Protein AF-A0A2M6WKH0-F1 (afdb_monomer_lite)

Secondary structure (DSSP, 8-state):
----SSSSSSSSGGGS-S----------------------PPP---EEEE-SS-TTEEEEE-TTSEEEEEETT-S-PPPPEEEEEES-TTT-TTPPP----S-EEEEEETTEEEEEEEEEE-SS-EEEEEE-

Sequence (132 aa):
MKNSNKIILLTVILLALIIGVMYNSSDTAPVVTTETEEVEKPLNIVGKWRGIEDERFVRTFLADGTVVDVYNNVQEAAKPGTWVMVEDKESEEGLPVTDTEDPIVKIVFDNYNFYYSIPESTETNLTLVFLE

Organism: NCBI:txid1974582

pLDDT: mean 78.99, std 20.62, range [40.88, 97.88]

Structure (mmCIF, N/CA/C/O backbone):
data_AF-A0A2M6WKH0-F1
#
_entry.id   AF-A0A2M6WKH0-F1
#
loop_
_atom_site.group_PDB
_atom_site.id
_atom_site.type_symbol
_atom_site.label_atom_id
_atom_site.label_alt_id
_atom_site.label_comp_id
_atom_site.label_asym_id
_atom_site.label_entity_id
_atom_site.label_seq_id
_atom_site.pdbx_PDB_ins_code
_atom_site.Cartn_x
_atom_site.Cartn_y
_atom_site.Cartn_z
_atom_site.occupancy
_atom_site.B_iso_or_equiv
_atom_site.auth_seq_id
_atom_site.auth_comp_id
_atom_site.auth_asym_id
_atom_site.auth_atom_id
_atom_site.pdbx_PDB_model_num
ATOM 1 N N . MET A 1 1 ? -79.699 -2.204 -27.547 1.00 42.88 1 MET A N 1
ATOM 2 C CA . MET A 1 1 ? -78.607 -2.073 -28.547 1.00 42.88 1 MET A CA 1
ATOM 3 C C . MET A 1 1 ? -79.008 -0.931 -29.476 1.00 42.88 1 MET A C 1
ATOM 5 O O . MET A 1 1 ? -80.143 -0.949 -29.907 1.00 42.88 1 MET A O 1
ATOM 9 N N . LYS A 1 2 ? -78.223 0.100 -29.787 1.00 40.88 2 LYS A N 1
ATOM 10 C CA . LYS A 1 2 ? -76.768 0.177 -29.913 1.00 40.88 2 LYS A CA 1
ATOM 11 C C . LYS A 1 2 ? -76.337 1.658 -29.889 1.00 40.88 2 LYS A C 1
ATOM 13 O O . LYS A 1 2 ? -77.077 2.537 -30.311 1.00 40.88 2 LYS A O 1
ATOM 18 N N . ASN A 1 3 ? -75.144 1.847 -29.349 1.00 46.47 3 ASN A N 1
ATOM 19 C CA . ASN A 1 3 ? -74.366 3.060 -29.111 1.00 46.47 3 ASN A CA 1
ATOM 20 C C . ASN A 1 3 ? -74.148 3.951 -30.349 1.00 46.47 3 ASN A C 1
ATOM 22 O O . ASN A 1 3 ? -74.327 3.494 -31.474 1.00 46.47 3 ASN A O 1
ATOM 26 N N . SER A 1 4 ? -73.626 5.160 -30.083 1.00 52.88 4 SER A N 1
ATOM 27 C CA . SER A 1 4 ? -72.513 5.786 -30.839 1.00 52.88 4 SER A CA 1
ATOM 28 C C . SER A 1 4 ? -72.737 7.204 -31.372 1.00 52.88 4 SER A C 1
ATOM 30 O O . SER A 1 4 ? -72.448 7.446 -32.528 1.00 52.88 4 SER A O 1
ATOM 32 N N . ASN A 1 5 ? -73.137 8.170 -30.532 1.00 49.03 5 ASN A N 1
ATOM 33 C CA . ASN A 1 5 ? -73.042 9.605 -30.884 1.00 49.03 5 ASN A CA 1
ATOM 34 C C . ASN A 1 5 ? -72.460 10.498 -29.762 1.00 49.03 5 ASN A C 1
ATOM 36 O O . ASN A 1 5 ? -72.520 11.719 -29.845 1.00 49.03 5 ASN A O 1
ATOM 40 N N . LYS A 1 6 ? -71.867 9.913 -28.707 1.00 48.19 6 LYS A N 1
ATOM 41 C CA . LYS A 1 6 ? -71.260 10.658 -27.578 1.00 48.19 6 LYS A CA 1
ATOM 42 C C . LYS A 1 6 ? -69.752 10.921 -27.722 1.00 48.19 6 LYS A C 1
ATOM 44 O O . LYS A 1 6 ? -69.158 11.505 -26.827 1.00 48.19 6 LYS A O 1
ATOM 49 N N . ILE A 1 7 ? -69.128 10.490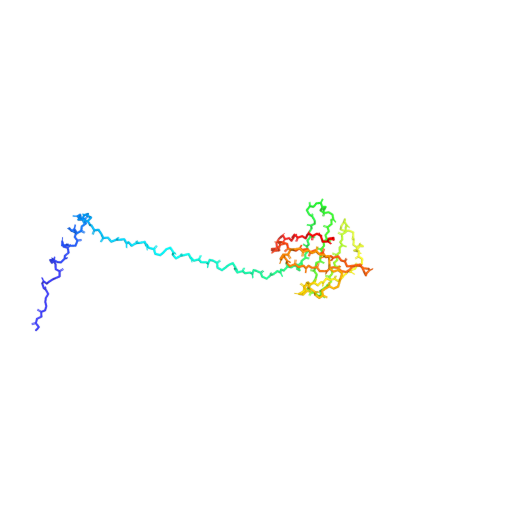 -28.820 1.00 53.34 7 ILE A N 1
ATOM 50 C CA . ILE A 1 7 ? -67.657 10.470 -28.944 1.00 53.34 7 ILE A CA 1
ATOM 51 C C . ILE A 1 7 ? -67.098 11.719 -29.653 1.00 53.34 7 ILE A C 1
ATOM 53 O O . ILE A 1 7 ? -65.917 12.006 -29.520 1.00 53.34 7 ILE A O 1
ATOM 57 N N . ILE A 1 8 ? -67.922 12.524 -30.335 1.00 51.94 8 ILE A N 1
ATOM 58 C CA . ILE A 1 8 ? -67.410 13.626 -31.180 1.00 51.94 8 ILE A CA 1
ATOM 59 C C . ILE A 1 8 ? -67.558 15.019 -30.528 1.00 51.94 8 ILE A C 1
ATOM 61 O O . ILE A 1 8 ? -66.905 15.964 -30.952 1.00 51.94 8 ILE A O 1
ATOM 65 N N . LEU A 1 9 ? -68.329 15.162 -29.441 1.00 43.19 9 LEU A N 1
ATOM 66 C CA . LEU A 1 9 ? -68.517 16.456 -28.755 1.00 43.19 9 LEU A CA 1
ATOM 67 C C . LEU A 1 9 ? -67.666 16.629 -27.478 1.00 43.19 9 LEU A C 1
ATOM 69 O O . LEU A 1 9 ? -67.819 17.615 -26.765 1.00 43.19 9 LEU A O 1
ATOM 73 N N . LEU A 1 10 ? -66.786 15.671 -27.166 1.00 44.62 10 LEU A N 1
ATOM 74 C CA . LEU A 1 10 ? -65.954 15.678 -25.951 1.00 44.62 10 LEU A CA 1
ATOM 75 C C . LEU A 1 10 ? -64.549 16.263 -26.171 1.00 44.62 10 LEU A C 1
ATOM 77 O O . LEU A 1 10 ? -63.825 16.505 -25.212 1.00 44.62 10 LEU A O 1
ATOM 81 N N . THR A 1 11 ? -64.171 16.549 -27.416 1.00 50.31 11 THR A N 1
ATOM 82 C CA . THR A 1 11 ? -62.803 16.951 -27.778 1.00 50.31 11 THR A CA 1
ATOM 83 C C . THR A 1 11 ? -62.553 18.462 -27.793 1.00 50.31 11 THR A C 1
ATOM 85 O O . THR A 1 11 ? -61.414 18.867 -27.986 1.00 50.31 11 THR A O 1
ATOM 88 N N . VAL A 1 12 ? -63.563 19.311 -27.554 1.00 48.44 12 VAL A N 1
ATOM 89 C CA . VAL A 1 12 ? -63.408 20.787 -27.625 1.00 48.44 12 VAL A CA 1
ATOM 90 C C . VAL A 1 12 ? -63.479 21.480 -26.251 1.00 48.44 12 VAL A C 1
ATOM 92 O O . VAL A 1 12 ? -63.025 22.609 -26.107 1.00 48.44 12 VAL A O 1
ATOM 95 N N . ILE A 1 13 ? -63.948 20.799 -25.199 1.00 48.59 13 ILE A N 1
ATOM 96 C CA . ILE A 1 13 ? -64.034 21.369 -23.835 1.00 48.59 13 ILE A CA 1
ATOM 97 C C . ILE A 1 13 ? -62.711 21.212 -23.051 1.00 48.59 13 ILE A C 1
ATOM 99 O O . ILE A 1 13 ? -62.481 21.915 -22.071 1.00 48.59 13 ILE A O 1
ATOM 103 N N . LEU A 1 14 ? -61.780 20.372 -23.522 1.00 46.62 14 LEU A N 1
ATOM 104 C CA . LEU A 1 14 ? -60.478 20.160 -22.871 1.00 46.62 14 LEU A CA 1
ATOM 105 C C . LEU A 1 14 ? -59.450 21.286 -23.139 1.00 46.62 14 LEU A C 1
ATOM 107 O O . LEU A 1 14 ? -58.368 21.265 -22.565 1.00 46.62 14 LEU A O 1
ATOM 111 N N . LEU A 1 15 ? -59.766 22.279 -23.984 1.00 47.69 15 LEU A N 1
ATOM 112 C CA . LEU A 1 15 ? -58.828 23.344 -24.381 1.00 47.69 15 LEU A CA 1
ATOM 113 C C . LEU A 1 15 ? -59.100 24.717 -23.726 1.00 47.69 15 LEU A C 1
ATOM 115 O O . LEU A 1 15 ? -58.434 25.692 -24.057 1.00 47.69 15 LEU A O 1
ATOM 119 N N . ALA A 1 16 ? -60.058 24.819 -22.798 1.00 50.62 16 ALA A N 1
ATOM 120 C CA . ALA A 1 16 ? -60.459 26.094 -22.178 1.00 50.62 16 ALA A CA 1
ATOM 121 C C . ALA A 1 16 ? -60.351 26.118 -20.640 1.00 50.62 16 ALA A C 1
ATOM 123 O O . ALA A 1 16 ? -60.958 26.960 -19.987 1.00 50.62 16 ALA A O 1
ATOM 124 N N . LEU A 1 17 ? -59.551 25.223 -20.055 1.00 46.81 17 LEU A N 1
ATOM 125 C CA . LEU A 1 17 ? -59.228 25.208 -18.619 1.00 46.81 17 LEU A CA 1
ATOM 126 C C . LEU A 1 17 ? -57.741 25.531 -18.371 1.00 46.81 17 LEU A C 1
ATOM 128 O O . LEU A 1 17 ? -57.123 25.021 -17.446 1.00 46.81 17 LEU A O 1
ATOM 132 N N . ILE A 1 18 ? -57.163 26.377 -19.234 1.00 53.56 18 ILE A N 1
ATOM 133 C CA . ILE A 1 18 ? -55.749 26.803 -19.204 1.00 53.56 18 ILE A CA 1
ATOM 134 C C . ILE A 1 18 ? -55.602 28.286 -18.795 1.00 53.56 18 ILE A C 1
ATOM 136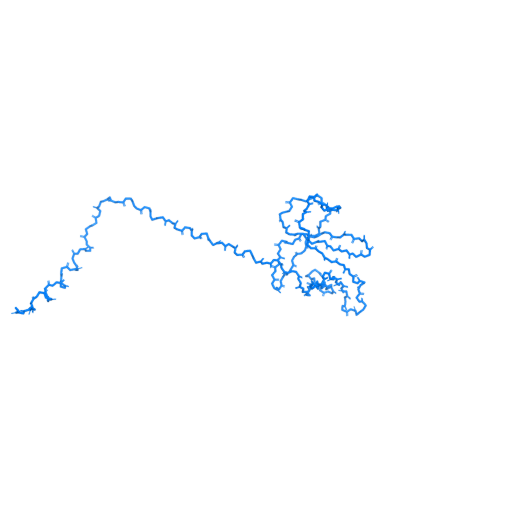 O O . ILE A 1 18 ? -54.509 28.832 -18.847 1.00 53.56 18 ILE A O 1
ATOM 140 N N . ILE A 1 19 ? -56.654 28.991 -18.352 1.00 53.06 19 ILE A N 1
ATOM 141 C CA . ILE A 1 19 ? -56.503 30.390 -17.894 1.00 53.06 19 ILE A CA 1
ATOM 142 C C . ILE A 1 19 ? -57.450 30.675 -16.721 1.00 53.06 19 ILE A C 1
ATOM 144 O O . ILE A 1 19 ? -58.564 31.154 -16.893 1.00 53.06 19 ILE A O 1
ATOM 148 N N . GLY A 1 20 ? -56.997 30.352 -15.512 1.00 42.19 20 GLY A N 1
ATOM 149 C CA . GLY A 1 20 ? -57.705 30.595 -14.252 1.00 42.19 20 GLY A CA 1
ATOM 150 C C . GLY A 1 20 ? -56.710 30.628 -13.101 1.00 42.19 20 GLY A C 1
ATOM 151 O O . GLY A 1 20 ? -56.653 29.728 -12.275 1.00 42.19 20 GLY A O 1
ATOM 152 N N . VAL A 1 21 ? -55.845 31.630 -13.148 1.00 48.88 21 VAL A N 1
ATOM 153 C CA . VAL A 1 21 ? -54.764 31.913 -12.208 1.00 48.88 21 VAL A CA 1
ATOM 154 C C . VAL A 1 21 ? -55.312 32.205 -10.801 1.00 48.88 21 VAL A C 1
ATOM 156 O O . VAL A 1 21 ? -56.266 32.962 -10.661 1.00 48.88 21 VAL A O 1
ATOM 159 N N . MET A 1 22 ? -54.607 31.668 -9.795 1.00 48.12 22 MET A N 1
ATOM 160 C CA . MET A 1 22 ? -54.578 32.059 -8.374 1.00 48.12 22 MET A CA 1
ATOM 161 C C . MET A 1 22 ? -55.805 31.730 -7.516 1.00 48.12 22 MET A C 1
ATOM 163 O O . MET A 1 22 ? -56.836 32.375 -7.602 1.00 48.12 22 MET A O 1
ATOM 167 N N . TYR A 1 23 ? -55.648 30.775 -6.595 1.00 48.59 23 TYR A N 1
ATOM 168 C CA . TYR A 1 23 ? -55.436 31.055 -5.165 1.00 48.59 23 TYR A CA 1
ATOM 169 C C . TYR A 1 23 ? -55.181 29.732 -4.418 1.00 48.59 23 TYR A C 1
ATOM 171 O O . TYR A 1 23 ? -55.944 28.784 -4.554 1.00 48.59 23 TYR A O 1
ATOM 179 N N . ASN A 1 24 ? -54.131 29.718 -3.591 1.00 49.06 24 ASN A N 1
ATOM 180 C CA . ASN A 1 24 ? -53.872 28.759 -2.510 1.00 49.06 24 ASN A CA 1
ATOM 181 C C . ASN A 1 24 ? -53.730 27.272 -2.861 1.00 49.06 24 ASN A C 1
ATOM 183 O O . ASN A 1 24 ? -54.694 26.517 -2.815 1.00 49.06 24 ASN A O 1
ATOM 187 N N . SER A 1 25 ? -52.484 26.820 -3.003 1.00 49.19 25 SER A N 1
ATOM 188 C CA . SER A 1 25 ? -52.002 25.625 -2.295 1.00 49.19 25 SER A CA 1
ATOM 189 C C . SER A 1 25 ? -50.483 25.711 -2.183 1.00 49.19 25 SER A C 1
ATOM 191 O O . SER A 1 25 ? -49.769 25.712 -3.181 1.00 49.19 25 SER A O 1
ATOM 193 N N . SER A 1 26 ? -50.004 25.875 -0.953 1.00 52.88 26 SER A N 1
ATOM 194 C CA . SER A 1 26 ? -48.618 25.621 -0.589 1.00 52.88 26 SER A CA 1
ATOM 195 C C . SER A 1 26 ? -48.353 24.139 -0.814 1.00 52.88 26 SER A C 1
ATOM 197 O O . SER A 1 26 ? -48.807 23.325 -0.020 1.00 52.88 26 SER A O 1
ATOM 199 N N . ASP A 1 27 ? -47.655 23.792 -1.889 1.00 49.31 27 ASP A N 1
ATOM 200 C CA . ASP A 1 27 ? -47.152 22.435 -2.079 1.00 49.31 27 ASP A CA 1
ATOM 201 C C . ASP A 1 27 ? -45.660 22.532 -2.389 1.00 49.31 27 ASP A C 1
ATOM 203 O O . ASP A 1 27 ? -45.209 22.604 -3.534 1.00 49.31 27 ASP A O 1
ATOM 207 N N . THR A 1 28 ? -44.884 22.660 -1.313 1.00 56.00 28 THR A N 1
ATOM 208 C CA . THR A 1 28 ? -43.454 22.373 -1.334 1.00 56.00 28 THR A CA 1
ATOM 209 C C . THR A 1 28 ? -43.330 20.919 -1.762 1.00 56.00 28 THR A C 1
ATOM 211 O O . THR A 1 28 ? -43.549 20.018 -0.955 1.00 56.00 28 THR A O 1
ATOM 214 N N . ALA A 1 29 ? -43.023 20.685 -3.038 1.00 60.38 29 ALA A N 1
ATOM 215 C CA . ALA A 1 29 ? -42.664 19.356 -3.503 1.00 60.38 29 ALA A CA 1
ATOM 216 C C . ALA A 1 29 ? -41.566 18.817 -2.571 1.00 60.38 29 ALA A C 1
ATOM 218 O O . ALA A 1 29 ? -40.596 19.545 -2.321 1.00 60.38 29 ALA A O 1
ATOM 219 N N . PRO A 1 30 ? -41.689 17.595 -2.023 1.00 50.69 30 PRO A N 1
ATOM 220 C CA . PRO A 1 30 ? -40.571 17.006 -1.318 1.00 50.69 30 PRO A CA 1
ATOM 221 C C . PRO A 1 30 ? -39.437 16.901 -2.336 1.00 50.69 30 PRO A C 1
ATOM 223 O O . PRO A 1 30 ? -39.551 16.193 -3.339 1.00 50.69 30 PRO A O 1
ATOM 226 N N . VAL A 1 31 ? -38.359 17.654 -2.109 1.00 55.22 31 VAL A N 1
ATOM 227 C CA . VAL A 1 31 ? -37.073 17.360 -2.729 1.00 55.22 31 VAL A CA 1
ATOM 228 C C . VAL A 1 31 ? -36.743 15.961 -2.239 1.00 55.22 31 VAL A C 1
ATOM 230 O O . VAL A 1 31 ? -36.359 15.767 -1.089 1.00 55.22 31 VAL A O 1
ATOM 233 N N . VAL A 1 32 ? -37.012 14.970 -3.085 1.00 53.88 32 VAL A N 1
ATOM 234 C CA . VAL A 1 32 ? -36.493 13.623 -2.911 1.00 53.88 32 VAL A CA 1
ATOM 235 C C . VAL A 1 32 ? -34.997 13.776 -3.120 1.00 53.88 32 VAL A C 1
ATOM 237 O O . VAL A 1 32 ? -34.502 13.751 -4.245 1.00 53.88 32 VAL A O 1
ATOM 240 N N . THR A 1 33 ? -34.295 14.061 -2.028 1.00 50.72 33 THR A N 1
ATOM 241 C CA . THR A 1 33 ? -32.857 13.888 -1.940 1.00 50.72 33 THR A CA 1
ATOM 242 C C . THR A 1 33 ? -32.642 12.396 -2.104 1.00 50.72 33 THR A C 1
ATOM 244 O O . THR A 1 33 ? -32.784 11.630 -1.156 1.00 50.72 33 THR A O 1
ATOM 247 N N . THR A 1 34 ? -32.415 11.962 -3.339 1.00 49.16 34 THR A N 1
ATOM 248 C CA . THR A 1 34 ? -31.804 10.667 -3.583 1.00 49.16 34 THR A CA 1
ATOM 249 C C . THR A 1 34 ? -30.429 10.771 -2.942 1.00 49.16 34 THR A C 1
ATOM 251 O O . THR A 1 34 ? -29.527 11.381 -3.513 1.00 49.16 34 THR A O 1
ATOM 254 N N . GLU A 1 35 ? -30.300 10.288 -1.706 1.00 56.78 35 GLU A N 1
ATOM 255 C CA . GLU A 1 35 ? -29.007 9.902 -1.163 1.00 56.78 35 GLU A CA 1
ATOM 256 C C . GLU A 1 35 ? -28.454 8.889 -2.158 1.00 56.78 35 GLU A C 1
ATOM 258 O O . GLU A 1 35 ? -28.908 7.749 -2.248 1.00 56.78 35 GLU A O 1
ATOM 263 N N . THR A 1 36 ? -27.557 9.361 -3.018 1.00 54.34 36 THR A N 1
ATOM 264 C CA . THR A 1 36 ? -26.648 8.481 -3.728 1.00 54.34 36 THR A CA 1
ATOM 265 C C . THR A 1 36 ? -25.857 7.805 -2.624 1.00 54.34 36 THR A C 1
ATOM 267 O O . THR A 1 36 ? -24.957 8.425 -2.064 1.00 54.34 36 THR A O 1
ATOM 270 N N . GLU A 1 37 ? -26.246 6.583 -2.257 1.00 57.12 37 GLU A N 1
ATOM 271 C CA . GLU A 1 37 ? -25.361 5.682 -1.529 1.00 57.12 37 GLU A CA 1
ATOM 272 C C . GLU A 1 37 ? -24.062 5.649 -2.332 1.00 57.12 37 GLU A C 1
ATOM 274 O O . GLU A 1 37 ? -24.016 5.154 -3.464 1.00 57.12 37 GLU A O 1
ATOM 279 N N . GLU A 1 38 ? -23.030 6.290 -1.790 1.00 54.75 38 GLU A N 1
ATOM 280 C CA . GLU A 1 38 ? -21.672 6.129 -2.262 1.00 54.75 38 GLU A CA 1
ATOM 281 C C . GLU A 1 38 ? -21.361 4.653 -2.053 1.00 54.75 38 GLU A C 1
ATOM 283 O O . GLU A 1 38 ? -21.167 4.189 -0.933 1.00 54.75 38 GLU A O 1
ATOM 288 N N . VAL A 1 39 ? -21.467 3.877 -3.132 1.00 52.03 39 VAL A N 1
ATOM 289 C CA . VAL A 1 39 ? -21.090 2.471 -3.126 1.00 52.03 39 VAL A CA 1
ATOM 290 C C . VAL A 1 39 ? -19.615 2.454 -2.756 1.00 52.03 39 VAL A C 1
ATOM 292 O O . VAL A 1 39 ? -18.781 2.760 -3.608 1.00 52.03 39 VAL A O 1
ATOM 295 N N . GLU A 1 40 ? -19.310 2.150 -1.491 1.00 56.25 40 GLU A N 1
ATOM 296 C CA . GLU A 1 40 ? -17.946 1.978 -1.002 1.00 56.25 40 GLU A CA 1
ATOM 297 C C . GLU A 1 40 ? -17.267 0.944 -1.899 1.00 56.25 40 GLU A C 1
ATOM 299 O O . GLU A 1 40 ? -17.519 -0.264 -1.831 1.00 56.25 40 GLU A O 1
ATOM 304 N N . LYS A 1 41 ? -16.456 1.431 -2.842 1.00 56.81 41 LYS A N 1
ATOM 305 C CA . LYS A 1 41 ? -15.683 0.562 -3.716 1.00 56.81 41 LYS A CA 1
ATOM 306 C C . LYS A 1 41 ? -14.712 -0.188 -2.804 1.00 56.81 41 LYS A C 1
ATOM 308 O O . LYS A 1 41 ? -14.014 0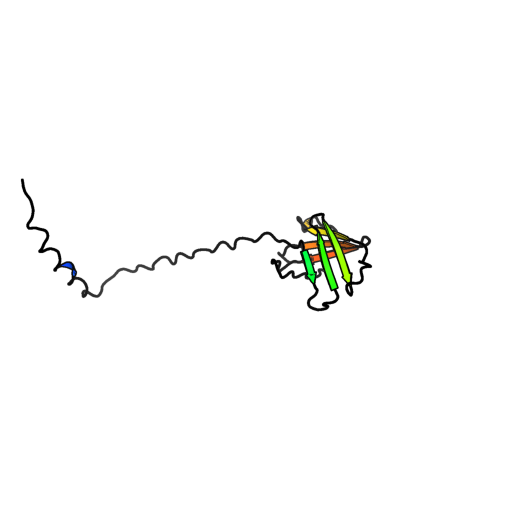.463 -2.028 1.00 56.81 41 LYS A O 1
ATOM 313 N N . PRO A 1 42 ? -14.632 -1.527 -2.883 1.00 61.47 42 PRO A N 1
ATOM 314 C CA . PRO A 1 42 ? -13.696 -2.269 -2.056 1.00 61.47 42 PRO A CA 1
ATOM 315 C C . PRO A 1 42 ? -12.281 -1.755 -2.323 1.00 61.47 42 PRO A C 1
ATOM 317 O O . PRO A 1 42 ? -11.840 -1.709 -3.477 1.00 61.47 42 PRO A O 1
ATOM 320 N N . LEU A 1 43 ? -11.595 -1.352 -1.253 1.00 79.12 43 LEU A N 1
ATOM 321 C CA . LEU A 1 43 ? -10.212 -0.901 -1.300 1.00 79.12 43 LEU A CA 1
ATOM 322 C C . LEU A 1 43 ? -9.354 -2.005 -1.928 1.00 79.12 43 LEU A C 1
ATOM 324 O O . LEU A 1 43 ? -9.276 -3.113 -1.396 1.00 79.12 43 LEU A O 1
ATOM 328 N N . ASN A 1 44 ? -8.720 -1.723 -3.066 1.00 86.50 44 ASN A N 1
ATOM 329 C CA . ASN A 1 44 ? -7.882 -2.697 -3.754 1.00 86.50 44 ASN A CA 1
ATOM 330 C C . ASN A 1 44 ? -6.515 -2.100 -4.070 1.00 86.50 44 ASN A C 1
ATOM 332 O O . ASN A 1 44 ? -6.323 -1.436 -5.086 1.00 86.50 44 ASN A O 1
ATOM 336 N N . ILE A 1 45 ? -5.549 -2.391 -3.203 1.00 95.31 45 ILE A N 1
ATOM 337 C CA . ILE A 1 45 ? -4.163 -1.955 -3.382 1.00 95.31 45 ILE A CA 1
ATOM 338 C C . ILE A 1 45 ? -3.311 -2.968 -4.157 1.00 95.31 45 ILE A C 1
ATOM 340 O O . ILE A 1 45 ? -2.163 -2.669 -4.486 1.00 95.31 45 ILE A O 1
ATOM 344 N N . VAL A 1 46 ? -3.845 -4.158 -4.466 1.00 96.50 46 VAL A N 1
ATOM 345 C CA . VAL A 1 46 ? -3.125 -5.197 -5.216 1.00 96.50 46 VAL A CA 1
ATOM 346 C C . VAL A 1 46 ? -2.844 -4.690 -6.623 1.00 96.50 46 VAL A C 1
ATOM 348 O O . VAL A 1 46 ? -3.752 -4.359 -7.383 1.00 96.50 46 VAL A O 1
ATOM 351 N N . GLY A 1 47 ? -1.569 -4.654 -6.991 1.00 95.69 47 GLY A N 1
ATOM 352 C CA . GLY A 1 47 ? -1.147 -4.078 -8.256 1.00 95.69 47 GLY A CA 1
ATOM 353 C C . GLY A 1 47 ? 0.293 -3.602 -8.237 1.00 95.69 47 GLY A C 1
ATOM 354 O O . GLY A 1 47 ? 1.012 -3.738 -7.247 1.00 95.69 47 GLY A O 1
ATOM 355 N N . LYS A 1 48 ? 0.712 -3.054 -9.377 1.00 95.62 48 LYS A N 1
ATOM 356 C CA . LYS A 1 48 ? 2.039 -2.479 -9.590 1.00 95.62 48 LYS A CA 1
ATOM 357 C C . LYS A 1 48 ? 1.905 -0.967 -9.717 1.00 95.62 48 LYS A C 1
ATOM 359 O O . LYS A 1 48 ? 1.336 -0.481 -10.690 1.00 95.62 48 LYS A O 1
ATOM 364 N N . TRP A 1 49 ? 2.486 -0.249 -8.769 1.00 96.44 49 TRP A N 1
ATOM 365 C CA . TRP A 1 49 ? 2.351 1.192 -8.608 1.00 96.44 49 TRP A CA 1
ATOM 366 C C . TRP A 1 49 ? 3.694 1.870 -8.839 1.00 96.44 49 TRP A C 1
ATOM 368 O O . TRP A 1 49 ? 4.699 1.490 -8.239 1.00 96.44 49 TRP A O 1
ATOM 378 N N . ARG A 1 50 ? 3.724 2.860 -9.733 1.00 95.88 50 ARG A N 1
ATOM 379 C CA . ARG A 1 50 ? 4.910 3.683 -9.992 1.00 95.88 50 ARG A CA 1
ATOM 380 C C . ARG A 1 50 ? 4.800 4.976 -9.192 1.00 95.88 50 ARG A C 1
ATOM 382 O O . ARG A 1 50 ? 3.747 5.605 -9.218 1.00 95.88 50 ARG A O 1
ATOM 389 N N . GLY A 1 51 ? 5.878 5.362 -8.514 1.00 95.06 51 GLY A N 1
ATOM 390 C CA . GLY A 1 51 ? 5.930 6.616 -7.766 1.00 95.06 51 GLY A CA 1
ATOM 391 C C . GLY A 1 51 ? 5.758 7.831 -8.679 1.00 95.06 51 GLY A C 1
ATOM 392 O O . GLY A 1 51 ? 6.324 7.870 -9.771 1.00 95.06 51 GLY A O 1
ATOM 393 N N . ILE A 1 52 ? 4.986 8.821 -8.223 1.00 94.31 52 ILE A N 1
ATOM 394 C CA . ILE A 1 52 ? 4.821 10.101 -8.932 1.00 94.31 52 ILE A CA 1
ATOM 395 C C . ILE A 1 52 ? 5.994 11.055 -8.670 1.00 94.31 52 ILE A C 1
ATOM 397 O O . ILE A 1 52 ? 6.362 11.835 -9.541 1.00 94.31 52 ILE A O 1
ATOM 401 N N . GLU A 1 53 ? 6.593 10.978 -7.477 1.00 92.75 53 GLU A N 1
ATOM 402 C CA . GLU A 1 53 ? 7.734 11.816 -7.082 1.00 92.75 53 GLU A CA 1
ATOM 403 C C . GLU A 1 53 ? 9.065 11.236 -7.572 1.00 92.75 53 GLU A C 1
ATOM 405 O O . GLU A 1 53 ? 9.993 11.973 -7.901 1.00 92.75 53 GLU A O 1
ATOM 410 N N . ASP A 1 54 ? 9.145 9.905 -7.660 1.00 93.31 54 ASP A N 1
ATOM 411 C CA . ASP A 1 54 ? 10.267 9.183 -8.249 1.00 93.31 54 ASP A CA 1
ATOM 412 C C . ASP A 1 54 ? 9.749 8.060 -9.156 1.00 93.31 54 ASP A C 1
ATOM 414 O O . ASP A 1 54 ? 9.400 6.971 -8.700 1.00 93.31 54 ASP A O 1
ATOM 418 N N . GLU A 1 55 ? 9.744 8.307 -10.467 1.00 92.75 55 GLU A N 1
ATOM 419 C CA . GLU A 1 55 ? 9.296 7.335 -11.475 1.00 92.75 55 GLU A CA 1
ATOM 420 C C . GLU A 1 55 ? 10.153 6.057 -11.520 1.00 92.75 55 GLU A C 1
ATOM 422 O O . GLU A 1 55 ? 9.754 5.046 -12.114 1.00 92.75 55 GLU A O 1
ATOM 427 N N . ARG A 1 56 ? 11.350 6.092 -10.918 1.00 91.88 56 ARG A N 1
ATOM 428 C CA . ARG A 1 56 ? 12.261 4.945 -10.825 1.00 91.88 56 ARG A CA 1
ATOM 429 C C . ARG A 1 56 ? 11.843 3.999 -9.707 1.00 91.88 56 ARG A C 1
ATOM 431 O O . ARG A 1 56 ? 12.302 2.857 -9.722 1.00 91.88 56 ARG A O 1
ATOM 438 N N . PHE A 1 57 ? 11.016 4.462 -8.770 1.00 93.25 57 PHE A N 1
ATOM 439 C CA . PHE A 1 57 ? 10.443 3.658 -7.704 1.00 93.25 57 PHE A CA 1
ATOM 440 C C . PHE A 1 57 ? 9.163 2.974 -8.173 1.00 93.25 57 PHE A C 1
ATOM 442 O O . PHE A 1 57 ? 8.238 3.599 -8.701 1.00 93.25 57 PHE A O 1
ATOM 449 N N . VAL A 1 58 ? 9.106 1.665 -7.958 1.00 94.12 58 VAL A N 1
ATOM 450 C CA . VAL A 1 58 ? 7.932 0.853 -8.239 1.00 94.12 58 VAL A CA 1
ATOM 451 C C . VAL A 1 58 ? 7.668 -0.076 -7.064 1.00 94.12 58 VAL A C 1
ATOM 453 O O . VAL A 1 58 ? 8.527 -0.886 -6.723 1.00 94.12 58 VAL A O 1
ATOM 456 N N . ARG A 1 59 ? 6.457 -0.009 -6.511 1.00 95.44 59 ARG A N 1
ATOM 457 C CA . ARG A 1 59 ? 5.961 -0.909 -5.466 1.00 95.44 59 ARG A CA 1
ATOM 458 C C . ARG A 1 59 ? 4.924 -1.857 -6.045 1.00 95.44 59 ARG A C 1
ATOM 460 O O . ARG A 1 59 ? 4.010 -1.432 -6.745 1.00 95.44 59 ARG A O 1
ATOM 467 N N . THR A 1 60 ? 5.057 -3.147 -5.765 1.00 95.94 60 THR A N 1
ATOM 468 C CA . THR A 1 60 ? 4.082 -4.164 -6.172 1.00 95.94 60 THR A CA 1
ATOM 469 C C . THR A 1 60 ? 3.488 -4.831 -4.944 1.00 95.94 60 THR A C 1
ATOM 471 O O . THR A 1 60 ? 4.229 -5.457 -4.193 1.00 95.94 60 THR A O 1
ATOM 474 N N . PHE A 1 61 ? 2.171 -4.732 -4.771 1.00 97.50 61 PHE A N 1
ATOM 475 C CA . PHE A 1 61 ? 1.416 -5.497 -3.779 1.00 97.50 61 PHE A CA 1
ATOM 476 C C . PHE A 1 61 ? 0.817 -6.728 -4.457 1.00 97.50 61 PHE A C 1
ATOM 478 O O . PHE A 1 61 ? 0.056 -6.605 -5.420 1.00 97.50 61 PHE A O 1
ATOM 485 N N . LEU A 1 62 ? 1.171 -7.914 -3.974 1.00 96.44 62 LEU A N 1
ATOM 486 C CA . LEU A 1 62 ? 0.628 -9.188 -4.434 1.00 96.44 62 LEU A CA 1
ATOM 487 C C . LEU A 1 62 ? -0.519 -9.629 -3.525 1.00 96.44 62 LEU A C 1
ATOM 489 O O . LEU A 1 62 ? -0.495 -9.385 -2.322 1.00 96.44 62 LEU A O 1
ATOM 493 N N . ALA A 1 63 ? -1.510 -10.314 -4.098 1.00 96.38 63 ALA A N 1
ATOM 494 C CA . ALA A 1 63 ? -2.697 -10.776 -3.373 1.00 96.38 63 ALA A CA 1
ATOM 495 C C . ALA A 1 63 ? -2.398 -11.797 -2.257 1.00 96.38 63 ALA A C 1
ATOM 497 O O . ALA A 1 63 ? -3.260 -12.061 -1.428 1.00 96.38 63 ALA A O 1
ATOM 498 N N . ASP A 1 64 ? -1.197 -12.377 -2.237 1.00 95.88 64 ASP A N 1
ATOM 499 C CA . ASP A 1 64 ? -0.744 -13.318 -1.209 1.00 95.88 64 ASP A CA 1
ATOM 500 C C . ASP A 1 64 ? -0.157 -12.634 0.040 1.00 95.88 64 ASP A C 1
ATOM 502 O O . ASP A 1 64 ? 0.333 -13.319 0.935 1.00 95.88 64 ASP A O 1
ATOM 506 N N . GLY A 1 65 ? -0.194 -11.298 0.104 1.00 96.31 65 GLY A N 1
ATOM 507 C CA . GLY A 1 65 ? 0.400 -10.525 1.194 1.00 96.31 65 GLY A CA 1
ATOM 508 C C . GLY A 1 65 ? 1.879 -10.199 0.985 1.00 96.31 65 GLY A C 1
ATOM 509 O O . GLY A 1 65 ? 2.506 -9.649 1.882 1.00 96.31 65 GLY A O 1
ATOM 510 N N . THR A 1 66 ? 2.469 -10.490 -0.176 1.00 96.81 66 THR A N 1
ATOM 511 C CA . THR A 1 66 ? 3.852 -10.098 -0.493 1.00 96.81 66 THR A CA 1
ATOM 512 C C . THR A 1 66 ? 3.905 -8.682 -1.064 1.00 96.81 66 THR A C 1
ATOM 514 O O . THR A 1 66 ? 3.087 -8.311 -1.909 1.00 96.81 66 THR A O 1
ATOM 517 N N . VAL A 1 67 ? 4.891 -7.885 -0.646 1.00 96.56 67 VAL A N 1
ATOM 518 C CA . VAL A 1 67 ? 5.191 -6.570 -1.237 1.00 96.56 67 VAL A CA 1
ATOM 519 C C . VAL A 1 67 ? 6.633 -6.512 -1.724 1.00 96.56 67 VAL A C 1
ATOM 521 O O . VAL A 1 67 ? 7.552 -6.992 -1.062 1.00 96.56 67 VAL A O 1
ATOM 524 N N . VAL A 1 68 ? 6.834 -5.944 -2.910 1.00 95.06 68 VAL A N 1
ATOM 525 C CA . VAL A 1 68 ? 8.153 -5.834 -3.540 1.00 95.06 68 VAL A CA 1
ATOM 526 C C . VAL A 1 68 ? 8.384 -4.408 -4.004 1.00 95.06 68 VAL A C 1
ATOM 528 O O . VAL A 1 68 ? 7.616 -3.889 -4.817 1.00 95.06 68 VAL A O 1
ATOM 531 N N . ASP A 1 69 ? 9.488 -3.830 -3.545 1.00 93.56 69 ASP A N 1
ATOM 532 C CA . ASP A 1 69 ? 9.965 -2.521 -3.970 1.00 93.56 69 ASP A CA 1
ATOM 533 C C . ASP A 1 69 ? 11.152 -2.676 -4.924 1.00 93.56 69 ASP A C 1
ATOM 535 O O . ASP A 1 69 ? 12.113 -3.408 -4.666 1.00 93.56 69 ASP A O 1
ATOM 539 N N . VAL A 1 70 ? 11.080 -1.978 -6.055 1.00 92.19 70 VAL A N 1
ATOM 540 C CA . VAL A 1 70 ? 12.117 -1.967 -7.087 1.00 92.19 70 VAL A CA 1
ATOM 541 C C . VAL A 1 70 ? 12.505 -0.529 -7.388 1.00 92.19 70 VAL A C 1
ATOM 543 O O . VAL A 1 70 ? 11.650 0.310 -7.667 1.00 92.19 70 VAL A O 1
ATOM 546 N N . TYR A 1 71 ? 13.812 -0.275 -7.407 1.00 90.25 71 TYR A N 1
ATOM 547 C CA . TYR A 1 71 ? 14.394 0.982 -7.869 1.00 90.25 71 TYR A CA 1
ATOM 548 C C . TYR A 1 71 ? 15.113 0.784 -9.210 1.00 90.25 71 TYR A C 1
ATOM 550 O O . TYR A 1 71 ? 15.788 -0.222 -9.434 1.00 90.25 71 TYR A O 1
ATOM 558 N N . ASN A 1 72 ? 14.988 1.756 -10.119 1.00 84.56 72 ASN A N 1
ATOM 559 C CA . ASN A 1 72 ? 15.656 1.787 -11.433 1.00 84.56 72 ASN A CA 1
ATOM 560 C C . ASN A 1 72 ? 15.342 0.602 -12.364 1.00 84.56 72 ASN A C 1
ATOM 562 O O . ASN A 1 72 ? 16.091 0.347 -13.306 1.00 84.56 72 ASN A O 1
ATOM 566 N N . ASN A 1 73 ? 14.246 -0.128 -12.129 1.00 70.06 73 ASN A N 1
ATOM 567 C CA . ASN A 1 73 ? 13.930 -1.378 -12.834 1.00 70.06 73 ASN A CA 1
ATOM 568 C C . ASN A 1 73 ? 15.066 -2.420 -12.783 1.00 70.06 73 ASN A C 1
ATOM 570 O O . ASN A 1 73 ? 15.105 -3.330 -13.615 1.00 70.06 73 ASN A O 1
ATOM 574 N N . VAL A 1 74 ? 16.003 -2.289 -11.837 1.00 70.50 74 VAL A N 1
ATOM 575 C CA . VAL A 1 74 ? 17.076 -3.263 -11.664 1.00 70.50 74 VAL A CA 1
ATOM 576 C C . VAL A 1 74 ? 16.439 -4.503 -11.057 1.00 70.50 74 VAL A C 1
ATOM 578 O O . VAL A 1 74 ? 15.733 -4.433 -10.058 1.00 70.50 74 VAL A O 1
ATOM 581 N N . GLN A 1 75 ? 16.643 -5.644 -11.712 1.00 55.38 75 GLN A N 1
ATOM 582 C CA . GLN A 1 75 ? 16.021 -6.916 -11.339 1.00 55.38 75 GLN A CA 1
ATOM 583 C C . GLN A 1 75 ? 16.517 -7.457 -9.987 1.00 55.38 75 GLN A C 1
ATOM 585 O O . GLN A 1 75 ? 15.941 -8.407 -9.462 1.00 55.38 75 GLN A O 1
ATOM 590 N N . GLU A 1 76 ? 17.546 -6.830 -9.407 1.00 60.72 76 GLU A N 1
ATOM 591 C CA . GLU A 1 76 ? 17.827 -6.885 -7.973 1.00 60.72 76 GLU A CA 1
ATOM 592 C C . GLU A 1 76 ? 16.706 -6.145 -7.233 1.00 60.72 76 GLU A C 1
ATOM 594 O O . GLU A 1 76 ? 16.861 -5.020 -6.763 1.00 60.72 76 GLU A O 1
ATOM 599 N N . ALA A 1 77 ? 15.529 -6.769 -7.191 1.00 58.34 77 ALA A N 1
ATOM 600 C CA . ALA A 1 77 ? 14.470 -6.335 -6.305 1.00 58.34 77 ALA A CA 1
ATOM 601 C C . ALA A 1 77 ? 15.033 -6.296 -4.880 1.00 58.34 77 ALA A C 1
ATOM 603 O O . ALA A 1 77 ? 15.779 -7.200 -4.479 1.00 58.34 77 ALA A O 1
ATOM 604 N N . ALA A 1 78 ? 14.667 -5.268 -4.110 1.00 69.69 78 ALA A N 1
ATOM 605 C CA . ALA A 1 78 ? 14.866 -5.334 -2.671 1.00 69.69 78 ALA A CA 1
ATOM 606 C C . ALA A 1 78 ? 14.220 -6.633 -2.157 1.00 69.69 78 ALA A C 1
ATOM 608 O O . ALA A 1 78 ? 13.277 -7.151 -2.769 1.00 69.69 78 ALA A O 1
ATOM 609 N N . LYS A 1 79 ? 14.751 -7.197 -1.065 1.00 85.19 79 LYS A N 1
ATOM 610 C CA . LYS A 1 79 ? 14.171 -8.409 -0.475 1.00 85.19 79 LYS A CA 1
ATOM 611 C C . LYS A 1 79 ? 12.654 -8.218 -0.320 1.00 85.19 79 LYS A C 1
ATOM 613 O O . LYS A 1 79 ? 12.252 -7.177 0.201 1.00 85.19 79 LYS A O 1
ATOM 618 N N . 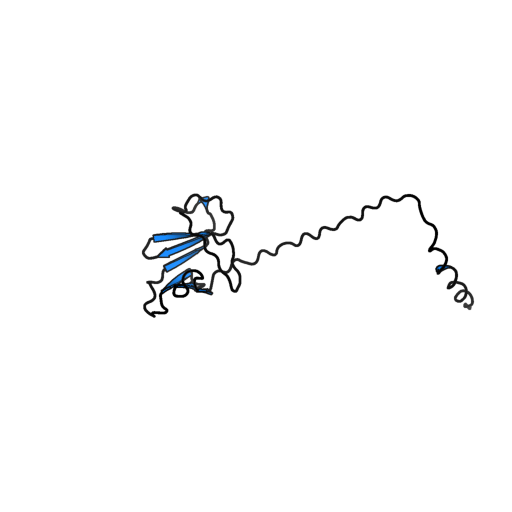PRO A 1 80 ? 11.825 -9.182 -0.762 1.00 93.25 80 PRO A N 1
ATOM 619 C CA . PRO A 1 80 ? 10.385 -9.084 -0.590 1.00 93.25 80 PRO A CA 1
ATOM 620 C C . PRO A 1 80 ? 10.021 -8.885 0.881 1.00 93.25 80 PRO A C 1
ATOM 622 O O . PRO A 1 80 ? 10.609 -9.515 1.763 1.00 93.25 80 PRO A O 1
ATOM 625 N N . GLY A 1 81 ? 9.052 -8.012 1.118 1.00 96.12 81 GLY A N 1
ATOM 626 C CA . GLY A 1 81 ? 8.413 -7.806 2.407 1.00 96.12 81 GLY A CA 1
ATOM 627 C C . GLY A 1 81 ? 7.029 -8.438 2.440 1.00 96.12 81 GLY A C 1
ATOM 628 O O . GLY A 1 81 ? 6.579 -9.060 1.473 1.00 96.12 81 GLY A O 1
ATOM 629 N N . THR A 1 82 ? 6.328 -8.227 3.546 1.00 97.88 82 THR A N 1
ATOM 630 C CA . THR A 1 82 ? 4.919 -8.611 3.698 1.00 97.88 82 THR A CA 1
ATOM 631 C C . THR A 1 82 ? 4.047 -7.386 3.919 1.00 97.88 82 THR A C 1
ATOM 633 O O . THR A 1 82 ? 4.506 -6.405 4.498 1.00 97.88 82 THR A O 1
ATOM 636 N N . TRP A 1 83 ? 2.789 -7.434 3.500 1.00 97.88 83 TRP A N 1
ATOM 637 C CA . TRP A 1 83 ? 1.804 -6.394 3.760 1.00 97.88 83 TRP A CA 1
ATOM 638 C C . TRP A 1 83 ? 0.491 -6.987 4.269 1.00 97.88 83 TRP A C 1
ATOM 640 O O . TRP A 1 83 ? 0.134 -8.117 3.936 1.00 97.88 83 TRP A O 1
ATOM 650 N N . VAL A 1 84 ? -0.220 -6.207 5.079 1.00 96.94 84 VAL A N 1
ATOM 651 C CA . VAL A 1 84 ? -1.554 -6.539 5.587 1.00 96.94 84 VAL A CA 1
ATOM 652 C C . VAL A 1 84 ? -2.340 -5.257 5.857 1.00 96.94 84 VAL A C 1
ATOM 654 O O . VAL A 1 84 ? -1.757 -4.230 6.209 1.00 96.94 84 VAL A O 1
ATOM 657 N N . MET A 1 85 ? -3.657 -5.303 5.671 1.00 96.56 85 MET A N 1
ATOM 658 C CA . MET A 1 85 ? -4.546 -4.226 6.110 1.00 96.56 85 MET A CA 1
ATOM 659 C C . MET A 1 85 ? -4.701 -4.286 7.630 1.00 96.56 85 MET A C 1
ATOM 661 O O . MET A 1 85 ? -4.923 -5.359 8.183 1.00 96.56 85 MET A O 1
ATOM 665 N N . VAL A 1 86 ? -4.591 -3.146 8.304 1.00 95.81 86 VAL A N 1
ATOM 666 C CA . VAL A 1 86 ? -4.866 -3.053 9.740 1.00 95.81 86 VAL A CA 1
ATOM 667 C C . VAL A 1 86 ? -6.382 -3.026 9.929 1.00 95.81 86 VAL A C 1
ATOM 669 O O . VAL A 1 86 ? -7.035 -2.064 9.531 1.00 95.81 86 VAL A O 1
ATOM 672 N N . GLU A 1 87 ? -6.937 -4.096 10.499 1.00 92.62 87 GLU A N 1
ATOM 673 C CA . GLU A 1 87 ? -8.384 -4.235 10.731 1.00 92.62 87 GLU A CA 1
ATOM 674 C C . GLU A 1 87 ? -8.833 -3.554 12.032 1.00 92.62 87 GLU A C 1
ATOM 676 O O . GLU A 1 87 ? -9.890 -2.928 12.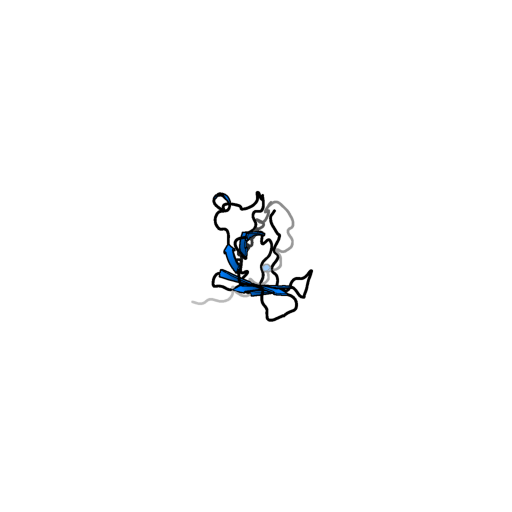066 1.00 92.62 87 GLU A O 1
ATOM 681 N N . ASP A 1 88 ? -8.017 -3.641 13.086 1.00 93.56 88 ASP A N 1
ATOM 682 C CA . ASP A 1 88 ? -8.290 -3.056 14.401 1.00 93.56 88 ASP A CA 1
ATOM 683 C C . ASP A 1 88 ? -7.106 -2.185 14.844 1.00 93.56 88 ASP A C 1
ATOM 685 O O . ASP A 1 88 ? -6.090 -2.679 15.344 1.00 93.56 88 ASP A O 1
ATOM 689 N N . LYS A 1 89 ? -7.268 -0.869 14.656 1.00 92.75 89 LYS A N 1
ATOM 690 C CA . LYS A 1 89 ? -6.268 0.157 14.981 1.00 92.75 89 LYS A CA 1
ATOM 691 C C . LYS A 1 89 ? -5.948 0.213 16.480 1.00 92.75 89 LYS A C 1
ATOM 693 O O . LYS A 1 89 ? -4.818 0.534 16.830 1.00 92.75 89 LYS A O 1
ATOM 698 N N . GLU A 1 90 ? -6.904 -0.095 17.358 1.00 90.94 90 GLU A N 1
ATOM 699 C CA . GLU A 1 90 ? -6.699 -0.027 18.814 1.00 90.94 90 GLU A CA 1
ATOM 700 C C . GLU A 1 90 ? -5.848 -1.196 19.324 1.00 90.94 90 GLU A C 1
ATOM 702 O O . GLU A 1 90 ? -5.142 -1.071 20.326 1.00 90.94 90 GLU A O 1
ATOM 707 N N . SER A 1 91 ? -5.905 -2.331 18.624 1.00 92.38 91 SER A N 1
ATOM 708 C CA . SER A 1 91 ? -5.142 -3.536 18.958 1.00 92.38 91 SER A CA 1
ATOM 709 C C . SER A 1 91 ? -3.755 -3.612 18.302 1.00 92.38 91 SER A C 1
ATOM 711 O O . SER A 1 91 ? -2.932 -4.435 18.711 1.00 92.38 91 SER A O 1
ATOM 713 N N . GLU A 1 92 ? -3.484 -2.779 17.290 1.00 95.31 92 GLU A N 1
ATOM 714 C CA . GLU A 1 92 ? -2.264 -2.858 16.482 1.00 95.31 92 GLU A CA 1
ATOM 715 C C . GLU A 1 92 ? -1.050 -2.278 17.223 1.00 95.31 92 GLU A C 1
ATOM 717 O O . GLU A 1 92 ? -0.851 -1.066 17.333 1.00 95.31 92 GLU A O 1
ATOM 722 N N . GLU A 1 93 ? -0.179 -3.163 17.706 1.00 93.25 93 GLU A N 1
ATOM 723 C CA . GLU A 1 93 ? 1.036 -2.757 18.404 1.00 93.25 93 GLU A CA 1
ATOM 724 C C . GLU A 1 93 ? 2.002 -1.989 17.481 1.00 93.25 93 GLU A C 1
ATOM 726 O O . GLU A 1 93 ? 2.365 -2.420 16.380 1.00 93.25 93 GLU A O 1
ATOM 731 N N . GLY A 1 94 ? 2.469 -0.836 17.964 1.00 92.75 94 GLY A N 1
ATOM 732 C CA . GLY A 1 94 ? 3.440 -0.001 17.260 1.00 92.75 94 GLY A CA 1
ATOM 733 C C . GLY A 1 94 ? 2.861 0.816 16.105 1.00 92.75 94 GLY A C 1
ATOM 734 O O . GLY A 1 94 ? 3.637 1.479 15.422 1.00 92.75 94 GLY A O 1
ATOM 735 N N . LEU A 1 95 ? 1.541 0.789 15.886 1.00 95.06 95 LEU A N 1
ATOM 736 C CA . LEU A 1 95 ? 0.871 1.770 15.037 1.00 95.06 95 LEU A CA 1
ATOM 737 C C . LEU A 1 95 ? 1.030 3.172 15.663 1.00 95.06 95 LEU A C 1
ATOM 739 O O . LEU A 1 95 ? 0.721 3.339 16.847 1.00 95.06 95 LEU A O 1
ATOM 743 N N . PRO A 1 96 ? 1.510 4.182 14.915 1.00 93.75 96 PRO A N 1
ATOM 744 C CA . PRO A 1 96 ? 1.564 5.549 15.417 1.00 93.75 96 PRO A CA 1
ATOM 745 C C . PRO A 1 96 ? 0.185 6.107 15.766 1.00 93.75 96 PRO A C 1
ATOM 747 O O . PRO A 1 96 ? -0.820 5.745 15.152 1.00 93.75 96 PRO A O 1
ATOM 750 N N . VAL A 1 97 ? 0.137 7.025 16.735 1.00 89.56 97 VAL A N 1
ATOM 751 C CA . VAL A 1 97 ? -1.110 7.714 17.092 1.00 89.56 97 VAL A CA 1
ATOM 752 C C . VAL A 1 97 ? -1.550 8.561 15.905 1.00 89.56 97 VAL A C 1
ATOM 754 O O . VAL A 1 97 ? -0.839 9.470 15.481 1.00 89.56 97 VAL A O 1
ATOM 757 N N . THR A 1 98 ? -2.728 8.265 15.373 1.00 89.38 98 THR A N 1
ATOM 758 C CA . THR A 1 98 ? -3.286 8.949 14.211 1.00 89.38 98 THR A CA 1
ATOM 759 C C . THR A 1 98 ? -4.794 9.100 14.365 1.00 89.38 98 THR A C 1
ATOM 761 O O . THR A 1 98 ? -5.461 8.184 14.838 1.00 89.38 98 THR A O 1
ATOM 764 N N . ASP A 1 99 ? -5.318 10.248 13.937 1.00 89.25 99 ASP A N 1
ATOM 765 C CA . ASP A 1 99 ? -6.756 10.549 13.916 1.00 89.25 99 ASP A CA 1
ATOM 766 C C . ASP A 1 99 ? -7.372 10.274 12.528 1.00 89.25 99 ASP A C 1
ATOM 768 O O . ASP A 1 99 ? -8.453 10.767 12.209 1.00 89.25 99 ASP A O 1
ATOM 772 N N . THR A 1 100 ? -6.661 9.558 11.645 1.00 92.56 100 THR A N 1
ATOM 773 C CA . THR A 1 100 ? -7.192 9.236 10.317 1.00 92.56 100 THR A CA 1
ATOM 774 C C . THR A 1 100 ? -8.266 8.154 10.391 1.00 92.56 100 THR A C 1
ATOM 776 O O . THR A 1 100 ? -8.061 7.078 10.960 1.00 92.56 100 THR A O 1
ATOM 779 N N . GLU A 1 101 ? -9.387 8.410 9.723 1.00 92.44 101 GLU A N 1
ATOM 780 C CA . GLU A 1 101 ? -10.429 7.417 9.458 1.00 92.44 101 GLU A CA 1
ATOM 781 C C . GLU A 1 101 ? -10.083 6.529 8.251 1.00 92.44 101 GLU A C 1
ATOM 783 O O . GLU A 1 101 ? -10.693 5.479 8.065 1.00 92.44 101 GLU A O 1
ATOM 788 N N . ASP A 1 102 ? -9.058 6.889 7.470 1.00 95.19 102 ASP A N 1
ATOM 789 C CA . ASP A 1 102 ? -8.656 6.142 6.281 1.00 95.19 102 ASP A CA 1
ATOM 790 C C . ASP A 1 102 ? -8.228 4.703 6.634 1.00 95.19 102 ASP A C 1
ATOM 792 O O . ASP A 1 102 ? -7.712 4.440 7.737 1.00 95.19 102 ASP A O 1
ATOM 796 N N . PRO A 1 103 ? -8.360 3.759 5.685 1.00 95.56 103 PRO A N 1
ATOM 797 C CA . PRO A 1 103 ? -7.752 2.443 5.801 1.00 95.56 103 PRO A CA 1
ATOM 798 C C . PRO A 1 103 ? -6.232 2.539 5.953 1.00 95.56 103 PRO A C 1
ATOM 800 O O . PRO A 1 103 ? -5.581 3.370 5.317 1.00 95.56 103 PRO A O 1
ATOM 803 N N . ILE A 1 104 ? -5.656 1.650 6.762 1.00 96.94 104 ILE A N 1
ATOM 804 C CA . ILE A 1 104 ? -4.213 1.614 7.019 1.00 96.94 104 ILE A CA 1
ATOM 805 C C . ILE A 1 104 ? -3.641 0.301 6.498 1.00 96.94 104 ILE A C 1
ATOM 807 O O . ILE A 1 104 ? -4.161 -0.775 6.789 1.00 96.94 104 ILE A O 1
ATOM 811 N N . VAL A 1 105 ? -2.541 0.385 5.754 1.00 97.50 105 VAL A N 1
ATOM 812 C CA . VAL A 1 105 ? -1.720 -0.774 5.398 1.00 97.50 105 VAL A CA 1
ATOM 813 C C . VAL A 1 105 ? -0.452 -0.779 6.239 1.00 97.50 105 VAL A C 1
ATOM 815 O O . VAL A 1 105 ? 0.260 0.222 6.342 1.00 97.50 105 VAL A O 1
ATOM 818 N N . LYS A 1 106 ? -0.156 -1.939 6.818 1.00 97.88 106 LYS A N 1
ATOM 819 C CA . LYS A 1 106 ? 1.129 -2.246 7.433 1.00 97.88 106 LYS A CA 1
ATOM 820 C C . LYS A 1 106 ? 1.999 -2.959 6.414 1.00 97.88 106 LYS A C 1
ATOM 822 O O . LYS A 1 106 ? 1.579 -3.949 5.818 1.00 97.88 106 LYS A O 1
ATOM 827 N N . ILE A 1 107 ? 3.224 -2.486 6.246 1.00 97.56 107 ILE A N 1
ATOM 828 C CA . ILE A 1 107 ? 4.258 -3.099 5.417 1.00 97.56 107 ILE A CA 1
ATOM 829 C C . ILE A 1 107 ? 5.427 -3.488 6.315 1.00 97.56 107 ILE A C 1
ATOM 831 O O . ILE A 1 107 ? 5.855 -2.698 7.150 1.00 97.56 107 ILE A O 1
ATOM 835 N N . VAL A 1 108 ? 5.956 -4.694 6.138 1.00 97.06 108 VAL A N 1
ATOM 836 C CA . VAL A 1 108 ? 7.078 -5.216 6.917 1.00 97.06 108 VAL A CA 1
ATOM 837 C C . VAL A 1 108 ? 8.239 -5.558 5.992 1.00 97.06 108 VAL A C 1
ATOM 839 O O . VAL A 1 108 ? 8.119 -6.444 5.146 1.00 97.06 108 VAL A O 1
ATOM 842 N N . PHE A 1 109 ? 9.378 -4.892 6.185 1.00 94.62 109 PHE A N 1
ATOM 843 C CA . PHE A 1 109 ? 10.650 -5.203 5.519 1.00 94.62 109 PHE A CA 1
ATOM 844 C C . PHE A 1 109 ? 11.748 -5.388 6.563 1.00 94.62 109 PHE A C 1
ATOM 846 O O . PHE A 1 109 ? 11.904 -4.540 7.433 1.00 94.62 109 PHE A O 1
ATOM 853 N N . ASP A 1 110 ? 12.520 -6.478 6.488 1.00 92.50 110 ASP A N 1
ATOM 854 C CA . ASP A 1 110 ? 13.649 -6.756 7.399 1.00 92.50 110 ASP A CA 1
ATOM 855 C C . ASP A 1 110 ? 13.314 -6.558 8.905 1.00 92.50 110 ASP A C 1
ATOM 857 O O . ASP A 1 110 ? 14.155 -6.130 9.694 1.00 92.50 110 ASP A O 1
ATOM 861 N N . ASN A 1 111 ? 12.084 -6.911 9.310 1.00 90.56 111 ASN A N 1
ATOM 862 C CA . ASN A 1 111 ? 11.499 -6.733 10.655 1.00 90.56 111 ASN A CA 1
ATOM 863 C C . ASN A 1 111 ? 11.176 -5.286 11.077 1.00 90.56 111 ASN A C 1
ATOM 865 O O . ASN A 1 111 ? 10.885 -5.046 12.247 1.00 90.56 111 ASN A O 1
ATOM 869 N N . TYR A 1 112 ? 11.195 -4.331 10.150 1.00 94.38 112 TYR A N 1
ATOM 870 C CA . TYR A 1 112 ? 10.694 -2.977 10.367 1.00 94.38 112 TYR A CA 1
ATOM 871 C C . TYR A 1 112 ? 9.258 -2.863 9.875 1.00 94.38 112 TYR A C 1
ATOM 873 O O . TYR A 1 112 ? 8.962 -3.257 8.746 1.00 94.38 112 TYR A O 1
ATOM 881 N N . ASN A 1 113 ? 8.391 -2.302 10.718 1.00 96.50 113 ASN A N 1
ATOM 882 C CA . ASN A 1 113 ? 7.006 -2.002 10.379 1.00 96.50 113 ASN A CA 1
ATOM 883 C C . ASN A 1 113 ? 6.912 -0.576 9.831 1.00 96.50 113 ASN A C 1
ATOM 885 O O . ASN A 1 113 ? 7.409 0.363 10.449 1.00 96.50 113 ASN A O 1
ATOM 889 N N . PHE A 1 114 ? 6.236 -0.424 8.701 1.00 97.00 114 PHE A N 1
ATOM 890 C CA . PHE A 1 114 ? 5.894 0.850 8.089 1.00 97.00 114 PHE A CA 1
ATOM 891 C C . PHE A 1 114 ? 4.378 0.920 7.964 1.00 97.00 114 PHE A C 1
ATOM 893 O O . PHE A 1 114 ? 3.770 0.030 7.367 1.00 97.00 114 PHE A O 1
ATOM 900 N N . TYR A 1 115 ? 3.774 1.967 8.512 1.00 97.88 115 TYR A N 1
ATOM 901 C CA . TYR A 1 115 ? 2.334 2.176 8.446 1.00 97.88 115 TYR A CA 1
ATOM 902 C C . TYR A 1 115 ? 2.026 3.302 7.463 1.00 97.88 115 TYR A C 1
ATOM 904 O O . TYR A 1 115 ? 2.682 4.344 7.476 1.00 97.88 115 TYR A O 1
ATOM 912 N N . TYR A 1 116 ? 1.039 3.078 6.599 1.00 97.75 116 TYR A N 1
ATOM 913 C CA . TYR A 1 116 ? 0.566 4.078 5.649 1.00 97.75 116 TYR A CA 1
ATOM 914 C C . TYR A 1 116 ? -0.954 4.165 5.694 1.00 97.75 116 TYR A C 1
ATOM 916 O O . TYR A 1 116 ? -1.616 3.128 5.632 1.00 97.75 116 TYR A O 1
ATOM 924 N N . SER A 1 117 ? -1.506 5.377 5.740 1.00 97.31 117 SER A N 1
ATOM 925 C CA . SER A 1 117 ? -2.924 5.583 5.444 1.00 97.31 117 SER A CA 1
ATOM 926 C C . SER A 1 117 ? -3.161 5.614 3.933 1.00 97.31 117 SER A C 1
ATOM 928 O O . SER A 1 117 ? -2.267 5.966 3.151 1.00 97.31 117 SER A O 1
ATOM 930 N N . ILE A 1 118 ? -4.361 5.204 3.520 1.00 96.94 118 ILE A N 1
ATOM 931 C CA . ILE A 1 118 ? -4.756 5.067 2.117 1.00 96.94 118 ILE A CA 1
ATOM 932 C C . ILE A 1 118 ? -5.993 5.940 1.855 1.00 96.94 118 ILE A C 1
ATOM 934 O O . ILE A 1 118 ? -7.109 5.422 1.824 1.00 96.94 118 ILE A O 1
ATOM 938 N N . PRO A 1 119 ? -5.819 7.258 1.652 1.00 94.88 119 PRO A N 1
ATOM 939 C CA . PRO A 1 119 ? -6.940 8.164 1.390 1.00 94.88 119 PRO A CA 1
ATOM 940 C C . PRO A 1 119 ? -7.562 7.962 -0.002 1.00 94.88 119 PRO A C 1
ATOM 942 O O . PRO A 1 119 ? -8.689 8.381 -0.247 1.00 94.88 119 PRO A O 1
ATOM 945 N N . GLU A 1 120 ? -6.839 7.338 -0.941 1.00 93.56 120 GLU A N 1
ATOM 946 C CA . GLU A 1 120 ? -7.348 7.050 -2.285 1.00 93.56 120 GLU A CA 1
ATOM 947 C C . GLU A 1 120 ? -6.790 5.728 -2.826 1.00 93.56 120 GLU A C 1
ATOM 949 O O . G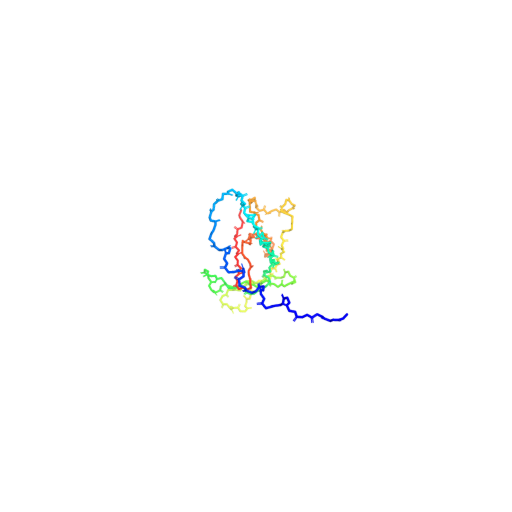LU A 1 120 ? -5.576 5.501 -2.850 1.00 93.56 120 GLU A O 1
ATOM 954 N N . SER A 1 121 ? -7.687 4.880 -3.333 1.00 94.06 121 SER A N 1
ATOM 955 C CA . SER A 1 121 ? -7.353 3.682 -4.103 1.00 94.06 121 SER A CA 1
ATOM 956 C C . SER A 1 121 ? -8.364 3.495 -5.232 1.00 94.06 121 SER A C 1
ATOM 958 O O . SER A 1 121 ? -9.562 3.313 -5.018 1.00 94.06 121 SER A O 1
ATOM 960 N N . THR A 1 122 ? -7.870 3.543 -6.463 1.00 92.69 122 THR A N 1
ATOM 961 C CA . THR A 1 122 ? -8.629 3.272 -7.684 1.00 92.69 122 THR A CA 1
ATOM 962 C C . THR A 1 122 ? -7.896 2.221 -8.519 1.00 92.69 122 THR A C 1
ATOM 964 O O . THR A 1 122 ? -6.908 1.643 -8.086 1.00 92.69 122 THR A O 1
ATOM 967 N N . GLU A 1 123 ? -8.363 1.948 -9.737 1.00 91.06 123 GLU A N 1
ATOM 968 C CA . GLU A 1 123 ? -7.673 1.012 -10.641 1.00 91.06 123 GLU A CA 1
ATOM 969 C C . GLU A 1 123 ? -6.346 1.561 -11.179 1.00 91.06 123 GLU A C 1
ATOM 971 O O . GLU A 1 123 ? -5.499 0.789 -11.625 1.00 91.06 123 GLU A O 1
ATOM 976 N N . THR A 1 124 ? -6.164 2.884 -11.163 1.00 93.56 124 THR A N 1
ATOM 977 C CA . THR A 1 124 ? -5.003 3.552 -11.770 1.00 93.56 124 THR A CA 1
ATOM 978 C C . THR A 1 124 ? -4.238 4.452 -10.813 1.00 93.56 124 THR A C 1
ATOM 980 O O . THR A 1 124 ? -3.111 4.817 -11.131 1.00 93.56 124 THR A O 1
ATOM 983 N N . ASN A 1 125 ? -4.807 4.772 -9.648 1.00 94.62 125 ASN A N 1
ATOM 984 C CA . ASN A 1 125 ? -4.161 5.576 -8.614 1.00 94.62 125 ASN A CA 1
ATOM 985 C C . ASN A 1 125 ? -4.173 4.851 -7.269 1.00 94.62 125 ASN A C 1
ATOM 987 O O . ASN A 1 125 ? -5.185 4.270 -6.878 1.00 94.62 125 ASN A O 1
ATOM 991 N N . LEU A 1 126 ? -3.062 4.960 -6.549 1.00 97.00 126 LEU A N 1
ATOM 992 C CA . LEU A 1 126 ? -2.941 4.581 -5.150 1.00 97.00 126 LEU A CA 1
ATOM 993 C C . LEU A 1 126 ? -2.165 5.680 -4.433 1.00 97.00 126 LEU A C 1
ATOM 995 O O . LEU A 1 126 ? -1.030 5.976 -4.814 1.00 97.00 126 LEU A O 1
ATOM 999 N N . THR A 1 127 ? -2.762 6.241 -3.389 1.00 96.38 127 THR A N 1
ATOM 1000 C CA . THR A 1 127 ? -2.116 7.230 -2.526 1.00 96.38 127 THR A CA 1
ATOM 1001 C C . THR A 1 127 ? -1.745 6.569 -1.206 1.00 96.38 127 THR A C 1
ATOM 1003 O O . THR A 1 127 ? -2.594 5.968 -0.557 1.00 96.38 127 THR A O 1
ATOM 1006 N N . LEU A 1 128 ? -0.473 6.680 -0.815 1.00 96.94 128 LEU A N 1
ATOM 1007 C CA . LEU A 1 128 ? 0.041 6.203 0.468 1.00 96.94 128 LEU A CA 1
ATOM 1008 C C . LEU A 1 128 ? 0.604 7.391 1.243 1.00 96.94 128 LEU A C 1
ATOM 1010 O O . LEU A 1 128 ? 1.523 8.052 0.762 1.00 96.94 128 LEU A O 1
ATOM 1014 N N . VAL A 1 129 ? 0.085 7.634 2.444 1.00 96.50 129 VAL A N 1
ATOM 1015 C CA . VAL A 1 129 ? 0.600 8.666 3.351 1.00 96.50 129 VAL A CA 1
ATOM 1016 C C . VAL A 1 129 ? 1.276 7.976 4.521 1.00 96.50 129 VAL A C 1
ATOM 1018 O O . VAL A 1 129 ? 0.645 7.201 5.231 1.00 96.50 129 VAL A O 1
ATOM 1021 N N . PHE A 1 130 ? 2.577 8.207 4.689 1.00 96.38 130 PHE A N 1
ATOM 1022 C CA . PHE A 1 130 ? 3.346 7.594 5.769 1.00 96.38 130 PHE A CA 1
ATOM 1023 C C . PHE A 1 130 ? 2.881 8.112 7.135 1.00 96.38 130 PHE A C 1
ATOM 1025 O O . PHE A 1 130 ? 2.639 9.310 7.287 1.00 96.38 130 PHE A O 1
ATOM 1032 N N . LEU A 1 131 ? 2.758 7.204 8.102 1.00 96.44 131 LEU A N 1
ATOM 1033 C CA . LEU A 1 131 ? 2.394 7.507 9.483 1.00 96.44 131 LEU A CA 1
ATOM 1034 C C . LEU A 1 131 ? 3.646 7.406 10.366 1.00 96.44 131 LEU A C 1
ATOM 1036 O O . LEU A 1 131 ? 4.332 6.381 10.335 1.00 96.44 131 LEU A O 1
ATOM 1040 N N . GLU A 1 132 ? 3.918 8.461 11.139 1.00 85.25 132 GLU A N 1
ATOM 1041 C CA . GLU A 1 132 ? 5.043 8.589 12.086 1.00 85.25 132 GLU A CA 1
ATOM 1042 C C . GLU A 1 132 ? 4.568 8.714 13.531 1.00 85.25 132 GLU A C 1
ATOM 1044 O O . GLU A 1 132 ? 3.549 9.406 13.759 1.00 85.25 132 GLU A O 1
#

Radius of gyration: 31.69 Å; chains: 1; bounding box: 96×45×50 Å

Foldseek 3Di:
DDDDDPPPPPPPVVPPPPDDDDDDDPDPDPPPPPPPPPPPDPFDPAAWDADPVANQWIWHQHPVQKIWIGGNPPPPIQPIKGKDKDPDPVPDPPQADDPDPAIWMWIADPRDTWIWGWPDGDPHDTDTHTGD